Protein AF-A0A9E3MHQ2-F1 (afdb_monomer)

Foldseek 3Di:
DEQDFVVLVVVVVVPDQGEHADLPPDDHDPPPDGHNYYHPDPCVVVVVD

Solvent-accessible surface area (backbone atoms only — not comparable to full-atom values): 2993 Å² total; per-residue (Å²): 113,32,70,47,58,68,58,14,30,52,44,30,73,76,66,48,91,23,36,23,31,44,76,75,74,66,80,83,66,90,76,88,59,69,37,75,35,78,34,60,48,82,70,54,60,62,81,77,113

Sequence (49 aa):
VSSNCWDAIGATWYGYTTLWINRADAPMERLGIQPTRVGHSLRDVLEFF

Secondary structure (DSSP, 8-state):
-BSSHHHHHHHHHHT---EEE-TT-PPPP-SSS--SEEESSGGGGGGG-

Nearest PDB structures (foldseek):
  1jud-assembly1_A  TM=9.532E-01  e=1.189E-04  Pseudomonas sp. YL
  3umb-assembly1_A-2  TM=9.486E-01  e=3.902E-04  Ralstonia solanacearum
  1zrm-assembly1_A  TM=9.425E-01  e=9.030E-04  Pseudomonas sp. YL
  7asz-assembly1_B  TM=7.953E-01  e=1.387E-01  Zobellia galactanivorans
  7arp-assembly1_B  TM=7.912E-01  e=1.968E-01  Zobellia galactanivorans

pLDDT: mean 96.58, std 3.31, range [78.88, 98.56]

Mean predicted aligned error: 2.04 Å

Radius of gyration: 10.0 Å; Cα contacts (8 Å, |Δi|>4): 74; chains: 1; bounding box: 28×13×22 Å

Structure (mmCIF, N/CA/C/O backbone):
data_AF-A0A9E3MHQ2-F1
#
_entry.id   AF-A0A9E3MHQ2-F1
#
loop_
_atom_site.group_PDB
_atom_site.id
_atom_site.type_symbol
_atom_site.label_atom_id
_atom_site.label_alt_id
_atom_site.label_comp_id
_atom_site.label_asym_id
_atom_site.label_entity_id
_atom_site.label_seq_id
_atom_site.pdbx_PDB_ins_code
_atom_site.Cartn_x
_atom_site.Cartn_y
_atom_site.Cartn_z
_atom_site.occupancy
_atom_site.B_iso_or_equiv
_atom_site.auth_seq_id
_atom_site.auth_comp_id
_atom_site.auth_asym_id
_atom_site.auth_atom_id
_atom_site.pdbx_PDB_model_num
ATOM 1 N N . VAL A 1 1 ? -2.248 2.469 -0.908 1.00 94.75 1 VAL A N 1
ATOM 2 C CA . VAL A 1 1 ? -1.545 1.741 -1.993 1.00 94.75 1 VAL A CA 1
ATOM 3 C C . VAL A 1 1 ? -0.316 2.549 -2.359 1.00 94.75 1 VAL A C 1
ATOM 5 O O . VAL A 1 1 ? -0.470 3.751 -2.531 1.00 94.75 1 VAL A O 1
ATOM 8 N N . SER A 1 2 ? 0.865 1.939 -2.452 1.00 97.19 2 SER A N 1
ATOM 9 C CA . SER A 1 2 ? 2.099 2.624 -2.876 1.00 97.19 2 SER A CA 1
ATOM 10 C C . SER A 1 2 ? 2.971 1.699 -3.724 1.00 97.19 2 SER A C 1
ATOM 12 O O . SER A 1 2 ? 2.875 0.480 -3.598 1.00 97.19 2 SER A O 1
ATOM 14 N N . SER A 1 3 ? 3.810 2.259 -4.601 1.00 97.25 3 SER A N 1
ATOM 15 C CA . SER A 1 3 ? 4.797 1.484 -5.374 1.00 97.25 3 SER A CA 1
ATOM 16 C C . SER A 1 3 ? 6.169 1.423 -4.695 1.00 97.25 3 SER A C 1
ATOM 18 O O . SER A 1 3 ? 7.007 0.614 -5.090 1.00 97.25 3 SER A O 1
ATOM 20 N N . ASN A 1 4 ? 6.386 2.249 -3.668 1.00 97.88 4 ASN A N 1
ATOM 21 C CA . ASN A 1 4 ? 7.608 2.264 -2.874 1.00 97.88 4 ASN A CA 1
ATOM 22 C C . ASN A 1 4 ? 7.430 1.349 -1.657 1.00 97.88 4 ASN A C 1
ATOM 24 O O . ASN A 1 4 ? 6.441 1.475 -0.931 1.00 97.88 4 ASN A O 1
ATOM 28 N N . CYS A 1 5 ? 8.382 0.441 -1.425 1.00 97.94 5 CYS A N 1
ATOM 29 C CA . CYS A 1 5 ? 8.297 -0.522 -0.325 1.00 97.94 5 CYS A CA 1
ATOM 30 C C . CYS A 1 5 ? 8.336 0.190 1.037 1.00 97.94 5 CYS A C 1
ATOM 32 O O . CYS A 1 5 ? 7.434 -0.016 1.850 1.00 97.94 5 CYS A O 1
ATOM 34 N N . TRP A 1 6 ? 9.294 1.103 1.248 1.00 98.00 6 TRP A N 1
ATOM 35 C CA . TRP A 1 6 ? 9.385 1.906 2.475 1.00 98.00 6 TRP A CA 1
ATOM 36 C C . TRP A 1 6 ? 8.111 2.690 2.808 1.00 98.00 6 TRP A C 1
ATOM 38 O O . TRP A 1 6 ? 7.737 2.780 3.973 1.00 98.00 6 TRP A O 1
ATOM 48 N N . ASP A 1 7 ? 7.420 3.234 1.805 1.00 98.44 7 ASP A N 1
ATOM 49 C CA . ASP A 1 7 ? 6.201 4.027 2.004 1.00 98.44 7 ASP A CA 1
ATOM 50 C C . ASP A 1 7 ? 5.027 3.125 2.409 1.00 98.44 7 ASP A C 1
ATOM 52 O O . ASP A 1 7 ? 4.312 3.394 3.375 1.00 98.44 7 ASP A O 1
ATOM 56 N N . ALA A 1 8 ? 4.879 1.977 1.737 1.00 98.25 8 ALA A N 1
ATOM 57 C CA . ALA A 1 8 ? 3.888 0.975 2.116 1.00 98.25 8 ALA A CA 1
ATOM 58 C C . ALA A 1 8 ? 4.146 0.415 3.526 1.00 98.25 8 ALA A C 1
ATOM 60 O O . ALA A 1 8 ? 3.200 0.224 4.292 1.00 98.25 8 ALA A O 1
ATOM 61 N N . ILE A 1 9 ? 5.407 0.193 3.904 1.00 98.38 9 ILE A N 1
ATOM 62 C CA . ILE A 1 9 ? 5.782 -0.203 5.268 1.00 98.38 9 ILE A CA 1
ATOM 63 C C . ILE A 1 9 ? 5.456 0.914 6.267 1.00 98.38 9 ILE A C 1
ATOM 65 O O . ILE 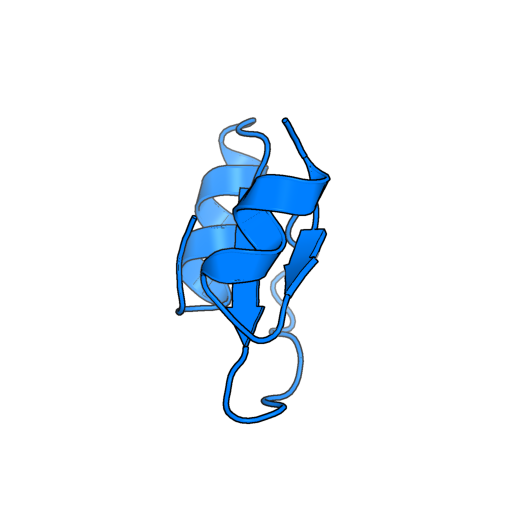A 1 9 ? 4.801 0.650 7.274 1.00 98.38 9 ILE A O 1
ATOM 69 N N . GLY A 1 10 ? 5.817 2.163 5.969 1.00 98.25 10 GLY A N 1
ATOM 70 C CA . GLY A 1 10 ? 5.523 3.321 6.817 1.00 98.25 10 GLY A CA 1
ATOM 71 C C . GLY A 1 10 ? 4.029 3.502 7.087 1.00 98.25 10 GLY A C 1
ATOM 72 O O . GLY A 1 10 ? 3.611 3.661 8.235 1.00 98.25 10 GLY A O 1
ATOM 73 N N . ALA A 1 11 ? 3.200 3.379 6.052 1.00 98.38 11 ALA A N 1
ATOM 74 C CA . ALA A 1 11 ? 1.746 3.401 6.193 1.00 98.38 11 ALA A CA 1
ATOM 75 C C . ALA A 1 11 ? 1.210 2.214 7.020 1.00 98.38 11 ALA A C 1
ATOM 77 O O . ALA A 1 11 ? 0.199 2.352 7.711 1.00 98.38 11 ALA A O 1
ATOM 78 N N . THR A 1 12 ? 1.897 1.068 6.996 1.00 98.19 12 THR A N 1
ATOM 79 C CA . THR A 1 12 ? 1.540 -0.098 7.820 1.00 98.19 12 THR A CA 1
ATOM 80 C C . THR A 1 12 ? 1.863 0.147 9.291 1.00 98.19 12 THR A C 1
ATOM 82 O O . THR A 1 12 ? 1.034 -0.156 10.143 1.00 98.19 12 THR A O 1
ATOM 85 N N . TRP A 1 13 ? 3.007 0.765 9.607 1.00 97.56 13 TRP A N 1
ATOM 86 C CA . TRP A 1 13 ? 3.314 1.205 10.976 1.00 97.56 13 TRP A CA 1
ATOM 87 C C . TRP A 1 13 ? 2.284 2.183 11.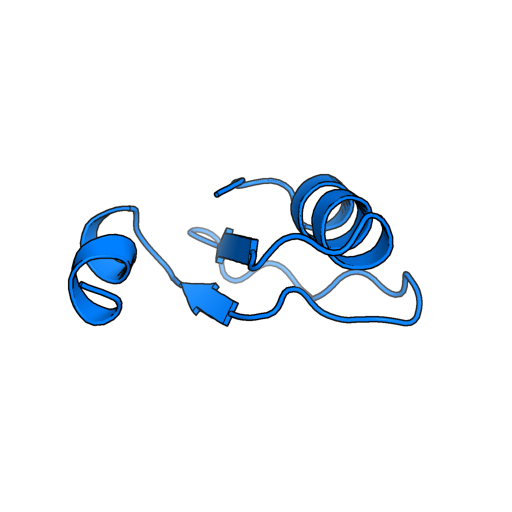524 1.00 97.56 13 TRP A C 1
ATOM 89 O O . TRP A 1 13 ? 1.928 2.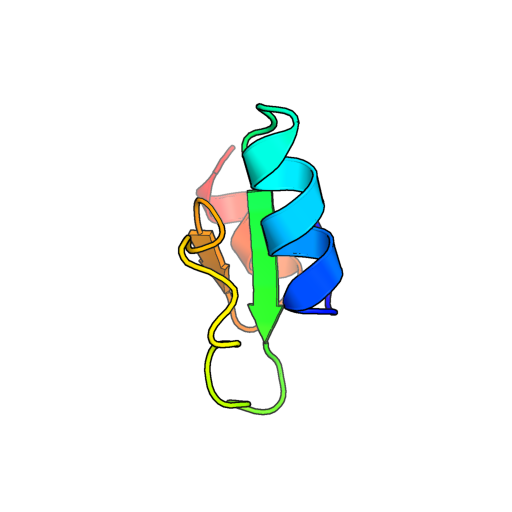098 12.696 1.00 97.56 13 TRP A O 1
ATOM 99 N N . TYR A 1 14 ? 1.797 3.095 10.682 1.00 97.94 14 TYR A N 1
ATOM 100 C CA . TYR A 1 14 ? 0.745 4.029 11.074 1.00 97.94 14 TYR A CA 1
ATOM 101 C C . TYR A 1 14 ? -0.581 3.323 11.413 1.00 97.94 14 TYR A C 1
ATOM 103 O O . TYR A 1 14 ? -1.378 3.849 12.185 1.00 97.94 14 TYR A O 1
ATOM 111 N N . GLY A 1 15 ? -0.810 2.124 10.870 1.00 97.81 15 GLY A N 1
ATOM 112 C CA . GLY A 1 15 ? -1.995 1.309 11.140 1.00 97.81 15 GLY A CA 1
ATOM 113 C C . GLY A 1 15 ? -2.972 1.201 9.969 1.00 97.81 15 GLY A C 1
ATOM 114 O O . GLY A 1 15 ? -4.088 0.717 10.152 1.00 97.81 15 GLY A O 1
ATOM 115 N N . TYR A 1 16 ? -2.589 1.625 8.761 1.00 98.00 16 TYR A N 1
ATOM 116 C CA . TYR A 1 16 ? -3.412 1.394 7.573 1.00 98.00 16 TYR A CA 1
ATOM 117 C C . TYR A 1 16 ? -3.305 -0.051 7.074 1.00 98.00 16 TYR A C 1
ATOM 119 O O . TYR A 1 16 ? -2.272 -0.705 7.207 1.00 98.00 16 TYR A O 1
ATOM 127 N N . THR A 1 17 ? -4.359 -0.519 6.398 1.00 97.06 17 THR A N 1
ATOM 128 C CA . THR A 1 17 ? -4.262 -1.690 5.514 1.00 97.06 17 THR A CA 1
ATOM 129 C C . THR A 1 17 ? -3.564 -1.264 4.228 1.00 97.06 17 THR A C 1
ATOM 131 O O . THR A 1 17 ? -4.043 -0.374 3.520 1.00 97.06 17 THR A O 1
ATOM 134 N N . THR A 1 18 ? -2.424 -1.872 3.918 1.00 98.00 18 THR A N 1
ATOM 135 C CA . THR A 1 18 ? -1.560 -1.428 2.819 1.00 98.00 18 THR A CA 1
ATOM 136 C C . THR A 1 18 ? -1.434 -2.469 1.712 1.00 98.00 18 THR A C 1
ATOM 138 O O . THR A 1 18 ? -1.51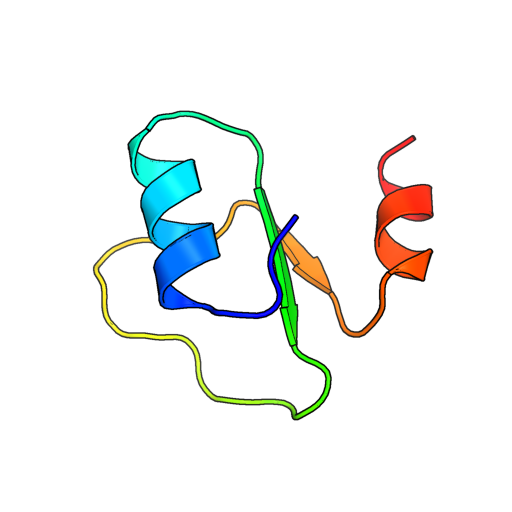3 -3.674 1.929 1.00 98.00 18 THR A O 1
ATOM 141 N N . LEU A 1 19 ? -1.213 -1.970 0.495 1.00 98.38 19 LEU A N 1
ATOM 142 C CA . LEU A 1 19 ? -0.819 -2.757 -0.668 1.00 98.38 19 LEU A CA 1
ATOM 143 C C . LEU A 1 19 ? 0.429 -2.110 -1.263 1.00 98.38 19 LEU A C 1
ATOM 145 O O . LEU A 1 19 ? 0.375 -0.942 -1.677 1.00 98.38 19 LEU A O 1
ATOM 149 N N . TRP A 1 20 ? 1.522 -2.867 -1.295 1.00 98.56 20 TRP A N 1
ATOM 150 C CA . TRP A 1 20 ? 2.729 -2.519 -2.034 1.00 98.56 20 TRP A CA 1
ATOM 151 C C . TRP A 1 20 ? 2.656 -3.098 -3.447 1.00 98.56 20 TRP A C 1
ATOM 153 O O . TRP A 1 20 ? 2.579 -4.311 -3.618 1.00 98.56 20 TRP A O 1
ATOM 163 N N . ILE A 1 21 ? 2.675 -2.230 -4.459 1.00 98.31 21 ILE A N 1
ATOM 164 C CA . ILE A 1 21 ? 2.742 -2.638 -5.863 1.00 98.31 21 ILE A CA 1
ATOM 165 C C . ILE A 1 21 ? 4.209 -2.745 -6.285 1.00 98.31 21 ILE A C 1
ATOM 167 O O . ILE A 1 21 ? 4.888 -1.734 -6.482 1.00 98.31 21 ILE A O 1
ATOM 171 N N . ASN A 1 22 ? 4.671 -3.971 -6.482 1.00 98.12 22 ASN A N 1
ATOM 172 C CA . ASN A 1 22 ? 6.013 -4.315 -6.914 1.00 98.12 22 ASN A CA 1
ATOM 173 C C . ASN A 1 22 ? 6.000 -4.843 -8.358 1.00 98.12 22 ASN A C 1
ATOM 175 O O . ASN A 1 22 ? 5.880 -6.037 -8.596 1.00 98.12 22 ASN A O 1
ATOM 179 N N . ARG A 1 23 ? 6.125 -3.937 -9.334 1.00 97.62 23 ARG A N 1
ATOM 180 C CA . ARG A 1 23 ? 6.163 -4.280 -10.775 1.00 97.62 23 ARG A CA 1
ATOM 181 C C . ARG A 1 23 ? 7.498 -4.859 -11.245 1.00 97.62 23 ARG A C 1
ATOM 183 O O . ARG A 1 23 ? 7.600 -5.296 -12.383 1.00 97.62 23 ARG A O 1
ATOM 190 N N . ALA A 1 24 ? 8.541 -4.708 -10.436 1.00 97.31 24 ALA A N 1
ATOM 191 C CA . ALA A 1 24 ? 9.918 -4.991 -10.826 1.00 97.31 24 ALA A CA 1
ATOM 192 C C . ALA A 1 24 ? 10.496 -6.193 -10.072 1.00 97.31 24 ALA A C 1
ATOM 194 O O . ALA A 1 24 ? 11.708 -6.390 -10.108 1.00 97.31 24 ALA A O 1
ATOM 195 N N . ASP A 1 25 ? 9.654 -6.928 -9.335 1.00 96.44 25 ASP A N 1
ATOM 196 C CA . ASP A 1 25 ? 10.065 -7.996 -8.421 1.00 96.44 25 ASP A CA 1
ATOM 197 C C . ASP A 1 25 ? 11.252 -7.591 -7.528 1.00 96.44 25 ASP A C 1
ATOM 199 O O . ASP A 1 25 ? 12.170 -8.363 -7.246 1.00 96.44 25 ASP A O 1
ATOM 203 N N . ALA A 1 26 ? 11.236 -6.337 -7.066 1.00 97.56 26 ALA A N 1
ATOM 204 C CA . ALA A 1 26 ? 12.246 -5.808 -6.168 1.00 97.56 26 ALA A CA 1
ATOM 205 C C . ALA A 1 26 ? 12.228 -6.567 -4.827 1.00 97.56 26 ALA A C 1
ATOM 207 O O . ALA A 1 26 ? 11.157 -6.970 -4.360 1.00 97.56 26 ALA A O 1
ATOM 208 N N . PRO A 1 27 ? 13.385 -6.747 -4.168 1.00 97.44 27 PRO A N 1
ATOM 209 C CA . PRO A 1 27 ? 13.436 -7.387 -2.861 1.00 97.44 27 PRO A CA 1
ATOM 210 C C . PRO A 1 27 ? 12.685 -6.563 -1.804 1.00 97.44 27 PRO A C 1
ATOM 212 O O . PRO A 1 27 ? 12.676 -5.334 -1.845 1.00 97.44 27 PRO A O 1
ATOM 215 N N . MET A 1 28 ? 12.084 -7.249 -0.827 1.00 97.38 28 MET A N 1
ATOM 216 C CA . MET A 1 28 ? 11.441 -6.613 0.328 1.00 97.38 28 MET A CA 1
ATOM 217 C C . MET A 1 28 ? 12.463 -5.822 1.155 1.00 97.38 28 MET A C 1
ATOM 219 O O . MET A 1 28 ? 13.541 -6.331 1.480 1.00 97.38 28 MET A O 1
ATOM 223 N N . GLU A 1 29 ? 12.105 -4.602 1.550 1.00 96.75 29 GLU A N 1
ATOM 224 C CA . GLU A 1 29 ? 12.950 -3.787 2.418 1.00 96.75 29 GLU A CA 1
ATOM 225 C C . GLU A 1 29 ? 13.001 -4.333 3.856 1.00 96.75 29 GLU A C 1
ATOM 227 O O . GLU A 1 29 ? 12.024 -4.833 4.413 1.00 96.75 29 GLU A O 1
ATOM 232 N N . ARG A 1 30 ? 14.172 -4.224 4.493 1.00 95.75 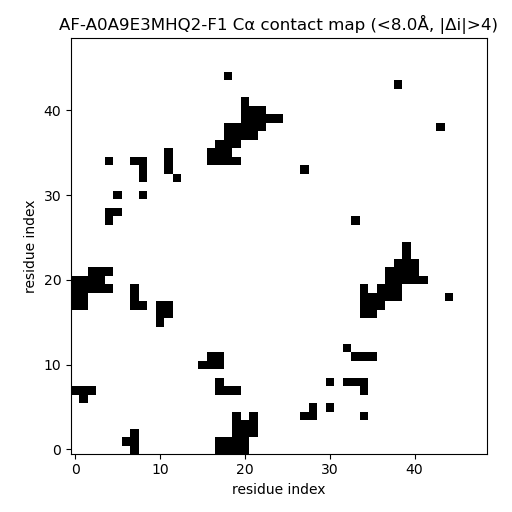30 ARG A N 1
ATOM 233 C CA . ARG A 1 30 ? 14.454 -4.771 5.833 1.00 95.75 30 ARG A CA 1
ATOM 234 C C . ARG A 1 30 ? 14.059 -3.791 6.948 1.00 95.75 30 ARG A C 1
ATOM 236 O O . ARG A 1 30 ? 14.835 -3.559 7.868 1.00 95.75 30 ARG A 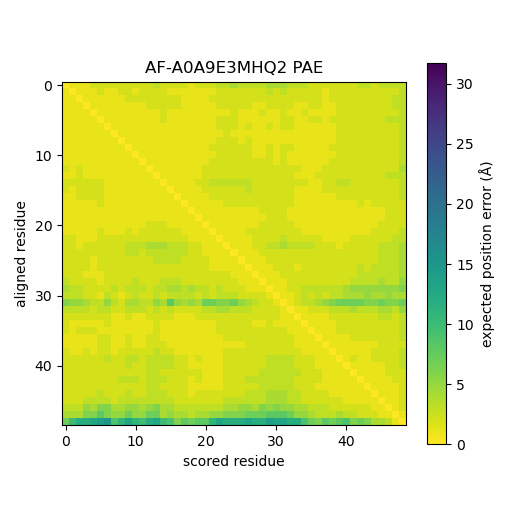O 1
ATOM 243 N N . LEU A 1 31 ? 12.855 -3.225 6.881 1.00 96.19 31 LEU A N 1
ATOM 244 C CA . LEU A 1 31 ? 12.350 -2.240 7.852 1.00 96.19 31 LEU A CA 1
ATOM 245 C C . LEU A 1 31 ? 11.534 -2.878 8.994 1.00 96.19 31 LEU A C 1
ATOM 247 O O . LEU A 1 31 ? 10.717 -2.230 9.628 1.00 96.19 31 LEU A O 1
ATOM 251 N N . GLY A 1 32 ? 11.741 -4.164 9.280 1.00 94.38 32 GLY A N 1
ATOM 252 C CA . GLY A 1 32 ? 11.176 -4.847 10.452 1.00 94.38 32 GLY A CA 1
ATOM 253 C C . GLY A 1 32 ? 9.740 -5.360 10.304 1.00 94.38 32 GLY A C 1
ATOM 254 O O . GLY A 1 32 ? 9.411 -6.367 10.926 1.00 94.38 32 GLY A O 1
ATOM 255 N N . ILE A 1 33 ? 8.910 -4.748 9.455 1.00 95.31 33 ILE A N 1
ATOM 256 C CA . ILE A 1 33 ? 7.576 -5.263 9.103 1.00 95.31 33 ILE A CA 1
ATOM 257 C C . ILE A 1 33 ? 7.382 -5.328 7.587 1.00 95.31 33 ILE A C 1
ATOM 259 O O . ILE A 1 33 ? 8.204 -4.833 6.819 1.00 95.31 33 ILE A O 1
ATOM 263 N N . GLN A 1 34 ? 6.275 -5.939 7.170 1.00 97.44 34 GLN A N 1
ATOM 264 C CA . GLN A 1 34 ? 5.865 -6.027 5.773 1.00 97.44 34 GLN A CA 1
ATOM 265 C C . GLN A 1 34 ? 4.567 -5.239 5.555 1.00 97.44 34 GLN A C 1
ATOM 267 O O . GLN A 1 34 ? 3.766 -5.136 6.490 1.00 97.44 34 GLN A O 1
ATOM 272 N N . PRO A 1 35 ? 4.326 -4.720 4.337 1.00 97.62 35 PRO A N 1
ATOM 273 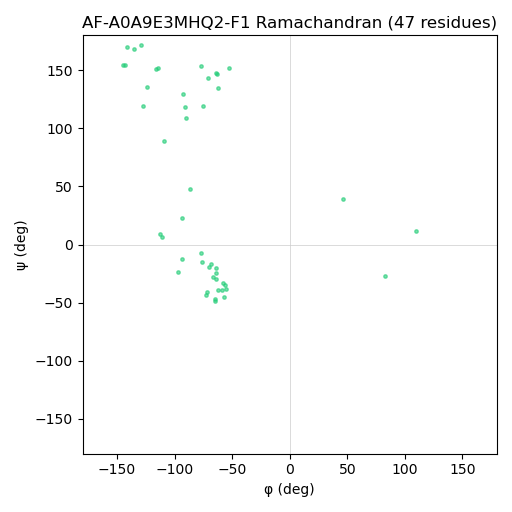C CA . PRO A 1 35 ? 3.006 -4.257 3.932 1.00 97.62 35 P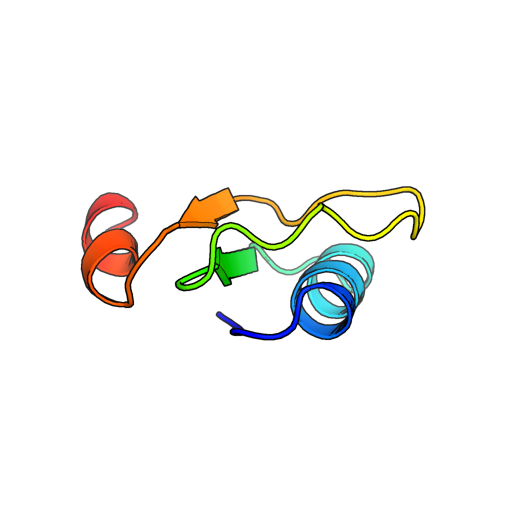RO A CA 1
ATOM 274 C C . PRO A 1 35 ? 1.958 -5.346 4.164 1.00 97.62 35 PRO A C 1
ATOM 276 O O . PRO A 1 35 ? 2.271 -6.535 4.080 1.00 97.62 35 PRO A O 1
ATOM 279 N N . THR A 1 36 ? 0.702 -4.968 4.400 1.00 97.62 36 THR A N 1
ATOM 280 C CA . THR A 1 36 ? -0.371 -5.952 4.616 1.00 97.62 36 THR A CA 1
ATOM 281 C C . THR A 1 36 ? -0.513 -6.893 3.421 1.00 97.62 36 THR 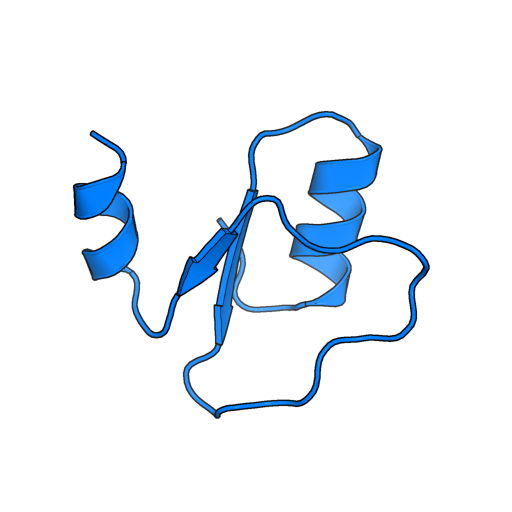A C 1
ATOM 283 O O . THR A 1 36 ? -0.859 -8.061 3.587 1.00 97.62 36 THR A O 1
ATOM 286 N N . ARG A 1 37 ? -0.257 -6.380 2.212 1.00 97.00 37 ARG A N 1
ATOM 287 C CA . ARG A 1 37 ? -0.332 -7.119 0.952 1.00 97.00 37 ARG A CA 1
ATOM 288 C C . ARG A 1 37 ? 0.738 -6.649 -0.027 1.00 97.00 37 ARG A C 1
ATOM 290 O O . ARG A 1 37 ? 1.152 -5.487 -0.006 1.00 97.00 37 ARG A O 1
ATOM 297 N N . VAL A 1 38 ? 1.117 -7.542 -0.933 1.00 97.62 38 VAL A N 1
ATOM 298 C CA . VAL A 1 38 ? 1.995 -7.254 -2.071 1.00 97.62 38 VAL A CA 1
ATOM 299 C C . VAL A 1 38 ? 1.270 -7.668 -3.345 1.00 97.62 38 VAL A C 1
ATOM 301 O O . VAL A 1 38 ? 0.659 -8.732 -3.381 1.00 97.62 38 VAL A O 1
ATOM 304 N N . GLY A 1 39 ? 1.323 -6.814 -4.359 1.00 97.44 39 GLY A N 1
ATOM 305 C CA . GLY A 1 39 ? 0.786 -7.074 -5.690 1.00 97.44 39 GLY A CA 1
ATOM 306 C C . GLY A 1 39 ? 1.779 -6.649 -6.764 1.00 97.44 39 GLY A C 1
ATOM 307 O O . GLY A 1 39 ? 2.752 -5.951 -6.484 1.00 97.44 39 GLY A O 1
ATOM 308 N N . HIS A 1 40 ? 1.529 -7.043 -8.000 1.00 97.56 40 HIS A N 1
ATOM 309 C CA . HIS A 1 40 ? 2.312 -6.684 -9.172 1.00 97.56 40 HIS A CA 1
ATOM 310 C C . HIS A 1 40 ? 1.695 -5.505 -9.943 1.00 97.56 40 HIS A C 1
ATOM 312 O O . HIS A 1 40 ? 2.395 -4.780 -10.651 1.00 97.56 40 HIS A O 1
ATOM 318 N N . SER A 1 41 ? 0.389 -5.252 -9.816 1.00 97.25 41 SER A N 1
ATOM 319 C CA . SER A 1 41 ? -0.287 -4.186 -10.562 1.00 97.25 41 SER A CA 1
ATOM 320 C C . SER A 1 41 ? -1.348 -3.453 -9.740 1.00 97.25 41 SER A C 1
ATOM 322 O O . SER A 1 41 ? -1.727 -3.869 -8.653 1.00 97.25 41 SER A O 1
ATOM 324 N N . LEU A 1 42 ? -1.865 -2.339 -10.274 1.00 96.56 42 LEU A N 1
ATOM 325 C CA . LEU A 1 42 ? -2.989 -1.647 -9.634 1.00 96.56 42 LEU A CA 1
ATOM 326 C C . LEU A 1 42 ? -4.298 -2.446 -9.737 1.00 96.56 42 LEU A C 1
ATOM 328 O O . LEU A 1 42 ? -5.212 -2.198 -8.962 1.00 96.56 42 LEU A O 1
ATOM 332 N N . ARG A 1 43 ? -4.396 -3.409 -10.664 1.00 97.06 43 ARG A N 1
ATOM 333 C CA . ARG A 1 43 ? -5.589 -4.259 -10.798 1.00 97.06 43 ARG A CA 1
ATOM 334 C C . ARG A 1 43 ? -5.784 -5.163 -9.592 1.00 97.06 43 ARG A C 1
ATOM 336 O O . ARG A 1 43 ? -6.919 -5.457 -9.260 1.00 97.06 43 ARG A O 1
ATOM 343 N N . ASP A 1 44 ? -4.706 -5.513 -8.911 1.00 96.19 44 ASP A N 1
ATOM 344 C CA . ASP A 1 44 ? -4.712 -6.399 -7.749 1.00 96.19 44 ASP A CA 1
ATOM 345 C C . ASP A 1 44 ? -5.500 -5.775 -6.587 1.00 96.19 44 ASP A C 1
ATOM 347 O O . ASP A 1 44 ? -6.010 -6.474 -5.724 1.00 96.19 44 ASP A O 1
ATOM 351 N N . VAL A 1 45 ? -5.689 -4.448 -6.599 1.00 95.69 45 VAL A N 1
ATOM 352 C CA . VAL A 1 45 ? -6.606 -3.752 -5.687 1.00 95.69 45 VAL A CA 1
ATOM 353 C C . VAL A 1 45 ? -8.032 -4.307 -5.780 1.00 95.69 45 VAL A C 1
ATOM 355 O O . VAL A 1 45 ? -8.718 -4.373 -4.765 1.00 95.69 45 VAL A O 1
ATOM 358 N N . LEU A 1 46 ? -8.472 -4.715 -6.974 1.00 96.31 46 LEU A N 1
ATOM 359 C CA . LEU A 1 46 ? -9.813 -5.251 -7.213 1.00 96.31 46 LEU A CA 1
ATOM 360 C C . LEU A 1 46 ? -10.037 -6.614 -6.550 1.00 96.31 46 LEU A C 1
ATOM 362 O O . LEU A 1 46 ? -11.179 -7.005 -6.388 1.00 96.31 46 LEU A O 1
ATOM 366 N N . GLU A 1 47 ? -8.986 -7.332 -6.149 1.00 93.06 47 GLU A N 1
ATOM 367 C CA . GLU A 1 47 ? -9.122 -8.594 -5.407 1.00 93.06 47 GLU A CA 1
ATOM 368 C C . GLU A 1 47 ? -9.465 -8.368 -3.924 1.00 93.06 47 GLU A C 1
ATOM 370 O O . GLU A 1 47 ? -9.720 -9.318 -3.183 1.00 93.06 47 GLU A O 1
ATOM 375 N N . PHE A 1 48 ? -9.447 -7.109 -3.473 1.00 84.56 48 PHE A N 1
ATOM 376 C CA . PHE A 1 48 ? -9.692 -6.721 -2.083 1.00 84.56 48 PHE A CA 1
ATOM 377 C C . PHE A 1 48 ? -11.013 -5.966 -1.886 1.00 84.56 48 PHE A C 1
ATOM 379 O O . PHE A 1 48 ? -11.268 -5.496 -0.773 1.00 84.56 48 PHE A O 1
ATOM 386 N N . PHE A 1 49 ? -11.831 -5.870 -2.938 1.00 78.88 49 PHE A N 1
ATOM 387 C CA . PHE A 1 49 ? -13.173 -5.285 -2.953 1.00 78.88 49 PHE A CA 1
ATOM 388 C C . PHE A 1 49 ? -14.172 -6.275 -3.550 1.00 78.88 49 PHE A C 1
ATOM 390 O O . PHE A 1 49 ? -15.315 -6.308 -3.044 1.00 78.88 49 PHE A O 1
#